Protein AF-I9HCK6-F1 (afdb_monomer)

Structure (mmCIF, N/CA/C/O backbone):
data_AF-I9HCK6-F1
#
_entry.id   AF-I9HCK6-F1
#
loop_
_atom_site.group_PDB
_atom_site.id
_atom_site.type_symbol
_atom_site.label_atom_id
_atom_site.label_alt_id
_atom_site.label_comp_id
_atom_site.label_asym_id
_atom_site.label_entity_id
_atom_site.label_seq_id
_atom_site.pdbx_PDB_ins_code
_atom_site.Cartn_x
_atom_site.Cartn_y
_atom_site.Cartn_z
_atom_site.occupancy
_atom_site.B_iso_or_equiv
_atom_site.auth_seq_id
_atom_site.auth_comp_id
_atom_site.auth_asym_id
_atom_site.auth_atom_id
_atom_site.pdbx_PDB_model_num
ATOM 1 N N . MET A 1 1 ? -20.757 -15.731 -1.073 1.00 43.84 1 MET A N 1
ATOM 2 C CA . MET A 1 1 ? -19.949 -15.395 0.125 1.00 43.84 1 MET A CA 1
ATOM 3 C C . MET A 1 1 ? -20.034 -16.566 1.093 1.00 43.84 1 MET A C 1
ATOM 5 O O . MET A 1 1 ? -21.139 -17.020 1.337 1.00 43.84 1 MET A O 1
ATOM 9 N N . THR A 1 2 ? -18.911 -17.088 1.593 1.00 60.72 2 THR A N 1
ATOM 10 C CA . THR A 1 2 ? -18.834 -18.352 2.364 1.00 60.72 2 THR A CA 1
ATOM 11 C C . THR A 1 2 ? -19.220 -18.236 3.847 1.00 60.72 2 THR A C 1
ATOM 13 O O . THR A 1 2 ? -19.181 -19.232 4.555 1.00 60.72 2 THR A O 1
ATOM 16 N N . GLY A 1 3 ? -19.584 -17.046 4.342 1.00 55.38 3 GLY A N 1
ATOM 17 C CA . GLY A 1 3 ? -20.036 -16.839 5.731 1.00 55.38 3 GLY A CA 1
ATOM 18 C C . GLY A 1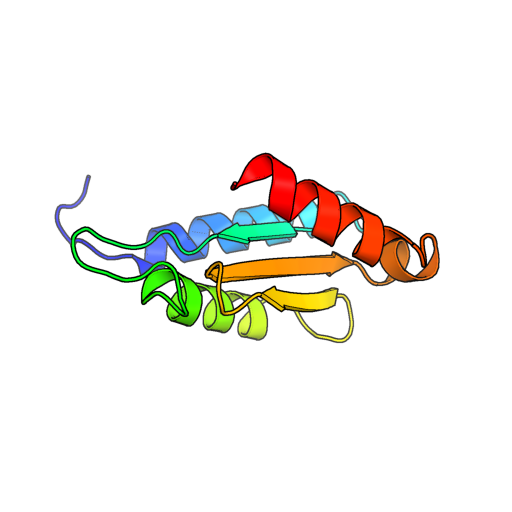 3 ? -18.944 -16.931 6.809 1.00 55.38 3 GLY A C 1
ATOM 19 O O . GLY A 1 3 ? -19.242 -16.745 7.982 1.00 55.38 3 GLY A O 1
ATOM 20 N N . LEU A 1 4 ? -17.685 -17.176 6.431 1.00 60.28 4 LEU A N 1
ATOM 21 C CA . LEU A 1 4 ? -16.585 -17.435 7.370 1.00 60.28 4 LEU A CA 1
ATOM 22 C C . LEU A 1 4 ? -15.904 -16.164 7.920 1.00 60.28 4 LEU A C 1
ATOM 24 O O . LEU A 1 4 ? -15.095 -16.259 8.834 1.00 60.28 4 LEU A O 1
ATOM 28 N N . ASN A 1 5 ? -16.224 -14.972 7.394 1.00 63.44 5 ASN A N 1
ATOM 29 C CA . ASN A 1 5 ? -1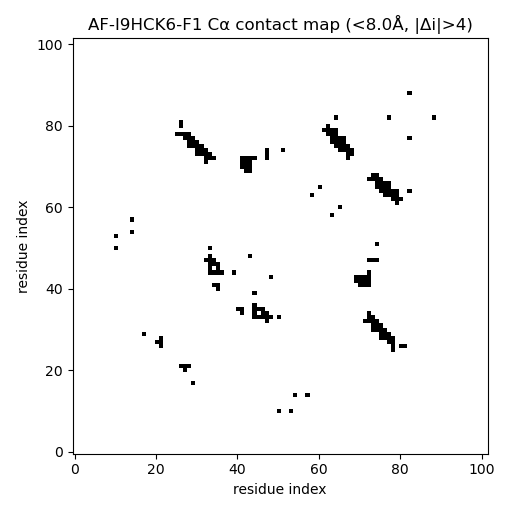5.631 -13.683 7.804 1.00 63.44 5 ASN A CA 1
ATOM 30 C C . ASN A 1 5 ? -14.086 -13.677 7.866 1.00 63.44 5 ASN A C 1
ATOM 32 O O . ASN A 1 5 ? -13.478 -12.933 8.638 1.00 63.44 5 ASN A O 1
ATOM 36 N N . GLU A 1 6 ? -13.426 -14.485 7.035 1.00 73.38 6 GLU A N 1
ATOM 37 C CA . GLU A 1 6 ? -11.969 -14.566 7.019 1.00 73.38 6 GLU A CA 1
ATOM 38 C C . GLU A 1 6 ? -11.379 -13.471 6.132 1.00 73.38 6 GLU A C 1
ATOM 40 O O . GLU A 1 6 ? -11.538 -13.465 4.914 1.00 73.38 6 GLU A O 1
ATOM 45 N N . ALA A 1 7 ? -10.649 -12.538 6.742 1.00 80.94 7 ALA A N 1
ATOM 46 C CA . ALA A 1 7 ? -9.973 -11.473 6.003 1.00 80.94 7 ALA A CA 1
ATOM 47 C C . ALA A 1 7 ? -8.762 -11.981 5.194 1.00 80.94 7 ALA A C 1
ATOM 49 O O . ALA A 1 7 ? -8.375 -11.360 4.207 1.00 80.94 7 ALA A O 1
ATOM 50 N N . ARG A 1 8 ? -8.149 -13.104 5.602 1.00 86.81 8 ARG A N 1
ATOM 51 C CA . ARG A 1 8 ? -6.888 -13.600 5.022 1.00 86.81 8 ARG A CA 1
ATOM 52 C C . ARG A 1 8 ? -6.993 -13.976 3.540 1.00 86.81 8 ARG A C 1
ATOM 54 O O . ARG A 1 8 ? -6.124 -13.526 2.801 1.00 86.81 8 ARG A O 1
ATOM 61 N N . PRO A 1 9 ? -8.012 -14.726 3.071 1.00 90.31 9 PRO A N 1
ATOM 62 C CA . PRO A 1 9 ? -8.148 -15.038 1.650 1.00 90.31 9 PRO A CA 1
ATOM 63 C C . PRO A 1 9 ? -8.200 -13.786 0.773 1.00 90.31 9 PRO A C 1
ATOM 65 O O . PRO A 1 9 ? -7.487 -13.721 -0.219 1.00 90.31 9 PRO A O 1
ATOM 68 N N . VAL A 1 10 ? -8.958 -12.762 1.184 1.00 90.25 10 VAL A N 1
ATOM 69 C CA . VAL A 1 10 ? -9.071 -11.499 0.434 1.00 90.25 10 VAL A CA 1
ATOM 70 C C . VAL A 1 10 ? -7.723 -10.782 0.356 1.00 90.25 10 VAL A C 1
ATOM 72 O O . VAL A 1 10 ? -7.306 -10.371 -0.723 1.00 90.25 10 VAL A O 1
ATOM 75 N N . ILE A 1 11 ? -7.010 -10.673 1.482 1.00 91.94 11 ILE A N 1
ATOM 76 C CA . ILE A 1 11 ? -5.676 -10.056 1.514 1.00 91.94 11 ILE A CA 1
ATOM 77 C C . ILE A 1 11 ? -4.709 -10.834 0.615 1.00 91.94 11 ILE A C 1
ATOM 79 O O . ILE A 1 11 ? -3.979 -10.224 -0.160 1.00 91.94 11 ILE A O 1
ATOM 83 N N . ASN A 1 12 ? -4.731 -12.167 0.680 1.00 93.00 12 ASN A N 1
ATOM 84 C CA . ASN A 1 12 ? -3.867 -13.022 -0.131 1.00 93.00 12 ASN A CA 1
ATOM 85 C C . ASN A 1 12 ? -4.156 -12.878 -1.628 1.00 93.00 12 ASN A C 1
ATOM 87 O O . ASN A 1 12 ? -3.218 -12.858 -2.416 1.00 93.00 12 ASN A O 1
ATOM 91 N N . THR A 1 13 ? -5.423 -12.733 -2.027 1.00 95.12 13 THR A N 1
ATOM 92 C CA . THR A 1 13 ? -5.777 -12.437 -3.420 1.00 95.12 13 THR A CA 1
ATOM 93 C C . THR A 1 13 ? -5.184 -11.101 -3.862 1.00 95.12 13 THR A C 1
ATOM 95 O O . THR A 1 13 ? -4.558 -11.046 -4.916 1.00 95.12 13 THR A O 1
ATOM 98 N N . CYS A 1 14 ? -5.312 -10.040 -3.056 1.00 95.19 14 CYS A N 1
ATOM 99 C CA . CYS A 1 14 ? -4.704 -8.748 -3.384 1.00 95.19 14 CYS A CA 1
ATOM 100 C C . CYS A 1 14 ? -3.178 -8.849 -3.504 1.00 95.19 14 CYS A C 1
ATOM 102 O O . CYS A 1 14 ? -2.610 -8.330 -4.459 1.00 95.19 14 CYS A O 1
ATOM 104 N N . VAL A 1 15 ? -2.519 -9.555 -2.579 1.00 95.31 15 VAL A N 1
ATOM 105 C CA . VAL A 1 15 ? -1.068 -9.790 -2.636 1.00 95.31 15 VAL A CA 1
ATOM 106 C C . VAL A 1 15 ? -0.678 -10.542 -3.910 1.00 95.31 15 VAL A C 1
ATOM 108 O O . VAL A 1 15 ? 0.261 -10.127 -4.581 1.00 95.31 15 VAL A O 1
ATOM 111 N N . ALA A 1 16 ? -1.405 -11.601 -4.274 1.00 96.69 16 ALA A N 1
ATOM 112 C CA . ALA A 1 16 ? -1.125 -12.377 -5.480 1.00 96.69 16 ALA A CA 1
ATOM 113 C C . ALA A 1 16 ? -1.250 -11.519 -6.750 1.00 96.69 16 ALA A C 1
ATOM 115 O O . ALA A 1 16 ? -0.358 -11.547 -7.594 1.00 96.69 16 ALA A O 1
ATOM 116 N N . ILE A 1 17 ? -2.297 -10.691 -6.844 1.00 97.12 17 ILE A N 1
ATOM 117 C CA . ILE A 1 17 ? -2.476 -9.741 -7.954 1.00 97.12 17 ILE A CA 1
ATOM 118 C C . ILE A 1 17 ? -1.313 -8.745 -8.006 1.00 97.12 17 ILE A C 1
ATOM 120 O O . ILE A 1 17 ? -0.760 -8.488 -9.071 1.00 97.12 17 ILE A O 1
ATOM 124 N N . MET A 1 18 ? -0.911 -8.187 -6.862 1.00 96.25 18 MET A N 1
ATOM 125 C CA . MET A 1 18 ? 0.218 -7.254 -6.795 1.00 96.25 18 MET A CA 1
ATOM 126 C C . MET A 1 18 ? 1.529 -7.914 -7.249 1.00 96.25 18 MET A C 1
ATOM 128 O O . MET A 1 18 ? 2.298 -7.302 -7.987 1.00 96.25 18 MET A O 1
ATOM 132 N N . GLN A 1 19 ? 1.773 -9.169 -6.866 1.00 95.19 19 GLN A N 1
ATOM 133 C CA . GLN A 1 19 ? 2.940 -9.931 -7.317 1.00 95.19 19 GLN A CA 1
ATOM 134 C C . GLN A 1 19 ? 2.902 -10.209 -8.824 1.00 95.19 19 GLN A C 1
ATOM 136 O O . GLN A 1 19 ? 3.917 -10.039 -9.496 1.00 95.19 19 GLN A O 1
ATOM 141 N N . GLU A 1 20 ? 1.743 -10.581 -9.369 1.00 97.50 20 GLU A N 1
ATOM 142 C CA . GLU A 1 20 ? 1.564 -10.790 -10.809 1.00 97.50 20 GLU A CA 1
ATOM 143 C C . GLU A 1 20 ? 1.828 -9.499 -11.598 1.00 97.50 20 GLU A C 1
ATOM 145 O O . GLU A 1 20 ? 2.605 -9.497 -12.553 1.00 97.50 20 GLU A O 1
ATOM 150 N N . ILE A 1 21 ? 1.279 -8.370 -11.141 1.00 96.69 21 ILE A N 1
ATOM 151 C CA . ILE A 1 21 ? 1.541 -7.053 -11.735 1.00 96.69 21 ILE A CA 1
ATOM 152 C C . ILE A 1 21 ? 3.028 -6.703 -11.650 1.00 96.69 21 ILE A C 1
ATOM 154 O O . ILE A 1 21 ? 3.588 -6.228 -12.633 1.00 96.69 21 ILE A O 1
ATOM 158 N N . SER A 1 22 ? 3.680 -6.950 -10.511 1.00 93.94 22 SER A N 1
ATOM 159 C CA . SER A 1 22 ? 5.115 -6.689 -10.344 1.00 93.94 22 SER A CA 1
ATOM 160 C C . SER A 1 22 ? 5.980 -7.550 -11.265 1.00 93.94 22 SER A C 1
ATOM 162 O O . SER A 1 22 ? 7.062 -7.118 -11.656 1.00 93.94 22 SER A O 1
ATOM 164 N N . HIS A 1 23 ? 5.528 -8.759 -11.602 1.00 93.12 23 HIS A N 1
ATOM 165 C CA . HIS A 1 23 ? 6.220 -9.634 -12.543 1.00 93.12 23 HIS A CA 1
ATOM 166 C C . HIS A 1 23 ? 6.075 -9.130 -13.984 1.00 93.12 23 HIS A C 1
ATOM 168 O O . HIS A 1 23 ? 7.045 -9.116 -14.737 1.00 93.12 23 HIS A O 1
ATOM 174 N N . ILE A 1 24 ? 4.870 -8.697 -14.366 1.00 96.19 24 ILE A N 1
ATOM 175 C CA . ILE A 1 24 ? 4.580 -8.169 -15.709 1.00 96.19 24 ILE A CA 1
ATOM 176 C C . ILE A 1 24 ? 5.232 -6.794 -15.911 1.00 96.19 24 ILE A C 1
ATOM 178 O O . ILE A 1 24 ? 5.727 -6.486 -16.994 1.00 96.19 24 ILE A O 1
ATOM 182 N N . ASN A 1 25 ? 5.235 -5.962 -14.871 1.00 93.94 25 AS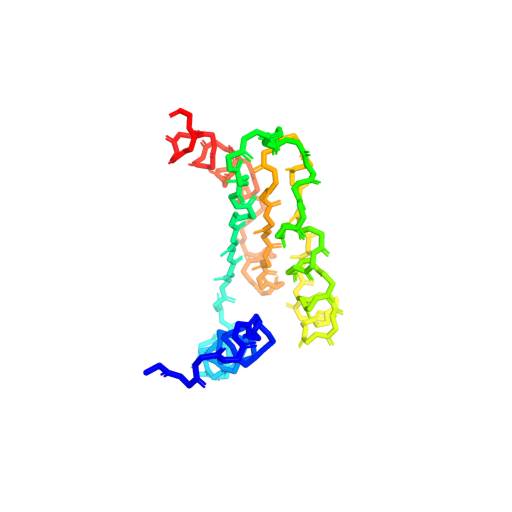N A N 1
ATOM 183 C CA . ASN A 1 25 ? 5.789 -4.620 -14.882 1.00 93.94 25 ASN A CA 1
ATOM 184 C C . ASN A 1 25 ? 6.753 -4.424 -13.698 1.00 93.94 25 ASN A C 1
ATOM 186 O O . ASN A 1 25 ? 6.317 -4.037 -12.610 1.00 93.94 25 ASN A O 1
ATOM 190 N N . PRO A 1 26 ? 8.072 -4.582 -13.920 1.00 88.44 26 PRO A N 1
ATOM 191 C CA . PRO A 1 26 ? 9.090 -4.372 -12.890 1.00 88.44 26 PRO A CA 1
ATOM 192 C C . PRO A 1 26 ? 9.170 -2.938 -12.348 1.00 88.44 26 PRO A C 1
ATOM 194 O O . PRO A 1 26 ? 9.894 -2.695 -11.395 1.00 88.44 26 PRO A O 1
ATOM 197 N N . ARG A 1 27 ? 8.447 -1.979 -12.942 1.00 90.62 27 ARG A N 1
ATOM 198 C CA . ARG A 1 27 ? 8.363 -0.580 -12.492 1.00 90.62 27 ARG A CA 1
ATOM 199 C C . ARG A 1 27 ? 7.126 -0.316 -11.623 1.00 90.62 27 ARG A C 1
ATOM 201 O O . ARG A 1 27 ? 6.889 0.814 -11.205 1.00 90.62 27 ARG A O 1
ATOM 208 N N . ALA A 1 28 ? 6.293 -1.329 -11.379 1.00 92.75 28 ALA A N 1
ATOM 209 C CA . ALA A 1 28 ? 5.063 -1.166 -10.618 1.00 92.75 28 ALA A CA 1
ATOM 210 C C . ALA A 1 28 ? 5.349 -0.816 -9.151 1.00 92.75 28 ALA A C 1
ATOM 212 O O . ALA A 1 28 ? 6.183 -1.431 -8.496 1.00 92.75 28 ALA A O 1
ATOM 213 N N . SER A 1 29 ? 4.610 0.162 -8.637 1.00 91.94 29 SER A N 1
ATOM 214 C CA . SER A 1 29 ? 4.580 0.538 -7.224 1.00 91.94 29 SER A CA 1
ATOM 215 C C . SER A 1 29 ? 3.151 0.398 -6.708 1.00 91.94 29 SER A C 1
ATOM 217 O O . SER A 1 29 ? 2.195 0.461 -7.483 1.00 91.94 29 SER A O 1
ATOM 219 N N . PHE A 1 30 ? 2.990 0.206 -5.404 1.00 93.31 30 PHE A N 1
ATOM 220 C CA . PHE A 1 30 ? 1.704 -0.110 -4.794 1.00 93.31 30 PHE A CA 1
ATOM 221 C C . PHE A 1 30 ? 1.456 0.719 -3.541 1.00 93.31 30 PHE A C 1
ATOM 223 O O . PHE A 1 30 ? 2.372 1.259 -2.928 1.00 93.31 30 PHE A O 1
ATOM 230 N N . GLY A 1 31 ? 0.198 0.786 -3.121 1.00 91.00 31 GLY A N 1
ATOM 231 C CA . GLY A 1 31 ? -0.175 1.466 -1.894 1.00 91.00 31 GLY A CA 1
ATOM 232 C C . GLY A 1 31 ? -1.536 1.030 -1.390 1.00 91.00 31 GLY A C 1
ATOM 233 O O . GLY A 1 31 ? -2.356 0.510 -2.146 1.00 91.00 31 GLY A O 1
ATOM 234 N N . PHE A 1 32 ? -1.774 1.237 -0.100 1.00 91.06 32 PHE A N 1
ATOM 235 C CA . PHE A 1 32 ? -3.078 1.001 0.503 1.00 91.06 32 PHE A CA 1
ATOM 236 C C . PHE A 1 32 ? -3.343 1.959 1.665 1.00 91.06 32 PHE A C 1
ATOM 238 O O . PHE A 1 32 ? -2.424 2.515 2.270 1.00 91.06 32 PHE A O 1
ATOM 245 N N . ILE A 1 33 ? -4.622 2.071 2.027 1.00 90.06 33 ILE A N 1
ATOM 246 C CA . ILE A 1 33 ? -5.068 2.678 3.280 1.00 90.06 33 ILE A CA 1
ATOM 247 C C . ILE A 1 33 ? -5.813 1.637 4.096 1.00 90.06 33 ILE A C 1
ATOM 249 O O . ILE A 1 33 ? -6.767 1.007 3.637 1.00 90.06 33 ILE A O 1
ATOM 253 N N . GLY A 1 34 ? -5.378 1.451 5.337 1.00 90.88 34 GLY A N 1
ATOM 254 C CA . GLY A 1 34 ? -6.148 0.713 6.319 1.00 90.88 34 GLY A CA 1
ATOM 255 C C . GLY A 1 34 ? -7.263 1.600 6.842 1.00 90.88 34 GLY A C 1
ATOM 256 O O . GLY A 1 34 ? -7.082 2.245 7.867 1.00 90.88 34 GLY A O 1
ATOM 257 N N . ALA A 1 35 ? -8.399 1.640 6.149 1.00 89.81 35 ALA A N 1
ATOM 258 C CA . ALA A 1 35 ? -9.553 2.416 6.597 1.00 89.81 35 ALA A CA 1
ATOM 259 C C . ALA A 1 35 ? -10.004 1.980 8.001 1.00 89.81 35 ALA A C 1
ATOM 261 O O . ALA A 1 35 ? -10.014 0.781 8.313 1.00 89.81 35 ALA A O 1
ATOM 262 N N . ASN A 1 36 ? -10.372 2.954 8.829 1.00 91.88 36 ASN A N 1
ATOM 263 C CA . ASN A 1 36 ? -10.882 2.726 10.171 1.00 91.88 36 ASN A CA 1
ATOM 264 C C . ASN A 1 36 ? -12.270 2.077 10.123 1.00 91.88 36 ASN A C 1
ATOM 266 O O . ASN A 1 36 ? -13.062 2.291 9.203 1.00 91.88 36 ASN A O 1
ATOM 270 N N . MET A 1 37 ? -12.556 1.237 11.113 1.00 89.94 37 MET A N 1
ATOM 271 C CA . MET A 1 37 ? -13.921 0.781 11.365 1.00 89.94 37 MET A CA 1
ATOM 272 C C . MET A 1 37 ? -14.750 1.888 12.027 1.00 89.94 37 MET A C 1
ATOM 274 O O . MET A 1 37 ? -14.216 2.900 12.485 1.00 89.94 37 MET A O 1
ATOM 278 N N . GLN A 1 38 ? -16.064 1.670 12.111 1.00 90.38 38 GLN A N 1
ATOM 279 C CA . GLN A 1 38 ? -16.919 2.482 12.970 1.00 90.38 38 GLN A CA 1
ATOM 280 C C . GLN A 1 38 ? -16.342 2.480 14.396 1.00 90.38 38 GLN A C 1
ATOM 282 O O . GLN A 1 38 ? -15.922 1.432 14.892 1.00 90.38 38 GLN A O 1
ATOM 287 N N . ASP A 1 39 ? -16.257 3.665 14.998 1.00 93.12 39 ASP A N 1
ATOM 288 C CA . ASP A 1 39 ? -15.687 3.907 16.332 1.00 93.12 39 ASP A CA 1
ATOM 289 C C . ASP A 1 39 ? -14.177 3.612 16.477 1.00 93.12 39 ASP A C 1
ATOM 291 O O . ASP A 1 39 ? -13.657 3.466 17.584 1.00 93.12 39 ASP A O 1
ATOM 295 N N . GLU A 1 40 ? -13.434 3.550 15.368 1.00 93.19 40 GLU A N 1
ATOM 296 C CA . GLU A 1 40 ? -11.971 3.477 15.358 1.00 93.19 40 GLU A CA 1
ATOM 297 C C . GLU A 1 40 ? -11.367 4.791 14.833 1.00 93.19 40 GLU A C 1
ATOM 299 O O . GLU A 1 40 ? -11.875 5.384 13.882 1.00 93.19 40 GLU A O 1
ATOM 304 N N . SER A 1 41 ? -10.265 5.243 15.438 1.00 92.50 41 SER A N 1
ATOM 305 C CA . SER A 1 41 ? -9.483 6.378 14.924 1.00 92.50 41 SER A CA 1
ATOM 306 C C . SER A 1 41 ? -8.809 6.023 13.595 1.00 92.50 41 SER A C 1
ATOM 308 O O . SER A 1 41 ? -8.410 4.884 13.373 1.00 92.50 41 SER A O 1
ATOM 310 N N . ASP A 1 42 ? -8.618 7.015 12.731 1.00 87.94 42 ASP A N 1
ATOM 311 C CA . ASP A 1 42 ? -7.798 6.936 11.517 1.00 87.94 42 ASP A CA 1
ATOM 312 C C . ASP A 1 42 ? -6.298 6.694 11.790 1.00 87.94 42 ASP A C 1
ATOM 314 O O . ASP A 1 42 ? -5.553 6.301 10.887 1.00 87.94 42 ASP A O 1
ATOM 318 N N . VAL A 1 43 ? -5.848 6.846 13.039 1.00 92.19 43 VAL A N 1
ATOM 319 C CA . VAL A 1 43 ? -4.466 6.608 13.461 1.00 92.19 43 VAL A CA 1
ATOM 320 C C . VAL A 1 43 ? -4.226 5.124 13.742 1.00 92.19 43 VAL A C 1
ATOM 322 O O . VAL A 1 43 ? -4.786 4.545 14.670 1.00 92.19 43 VAL A O 1
ATOM 325 N N . SER A 1 44 ? -3.291 4.519 13.005 1.00 92.56 44 SER A N 1
ATOM 326 C CA . SER A 1 44 ? -2.814 3.145 13.226 1.00 92.56 44 SER A CA 1
ATOM 327 C C . SER A 1 44 ? -3.934 2.096 13.332 1.00 92.56 44 SER A C 1
ATOM 329 O O . SER A 1 44 ? -3.972 1.297 14.275 1.00 92.56 44 SER A O 1
ATOM 331 N N . THR A 1 45 ? -4.855 2.071 12.369 1.00 95.06 45 THR A N 1
ATOM 332 C CA . THR A 1 45 ? -6.035 1.188 12.395 1.00 95.06 45 THR A CA 1
ATOM 333 C C . THR A 1 45 ? -5.673 -0.298 12.430 1.00 95.06 45 THR A C 1
ATOM 335 O O . THR A 1 45 ? -4.591 -0.731 12.018 1.00 95.06 45 THR A O 1
ATOM 338 N N . LYS A 1 46 ? -6.615 -1.138 12.872 1.00 94.44 46 LYS A N 1
ATOM 339 C CA . LYS A 1 46 ? -6.500 -2.605 12.850 1.00 94.44 46 LYS A CA 1
ATOM 340 C C . LYS A 1 46 ? -6.147 -3.117 11.454 1.00 94.44 46 LYS A C 1
ATOM 342 O O . LYS A 1 46 ? -5.239 -3.938 11.328 1.00 94.44 46 LYS A O 1
ATOM 347 N N . ARG A 1 47 ? -6.826 -2.617 10.414 1.00 93.62 47 ARG A N 1
ATOM 348 C CA . ARG A 1 47 ? -6.567 -3.002 9.017 1.00 93.62 47 ARG A CA 1
ATOM 349 C C . ARG A 1 47 ? -5.158 -2.619 8.587 1.00 93.62 47 ARG A C 1
ATOM 351 O O . ARG A 1 47 ? -4.445 -3.473 8.071 1.00 93.62 47 ARG A O 1
ATOM 358 N N . PHE A 1 48 ? -4.722 -1.395 8.883 1.00 94.88 48 PHE A N 1
ATOM 359 C CA . PHE A 1 48 ? -3.374 -0.940 8.549 1.00 94.88 48 PHE A CA 1
ATOM 360 C C . PHE A 1 48 ? -2.296 -1.819 9.177 1.00 94.88 48 PHE A C 1
ATOM 362 O O . PHE A 1 48 ? -1.394 -2.280 8.479 1.00 94.88 48 PHE A O 1
ATOM 369 N N . ARG A 1 49 ? -2.421 -2.132 10.472 1.00 94.94 49 ARG A N 1
ATOM 370 C CA . ARG A 1 49 ? -1.449 -2.986 11.172 1.00 94.94 49 ARG A CA 1
ATOM 371 C C . ARG A 1 49 ? -1.370 -4.390 10.576 1.00 94.94 49 ARG A C 1
ATOM 373 O O . ARG A 1 49 ? -0.275 -4.940 10.466 1.00 94.94 49 ARG A O 1
ATOM 380 N N . VAL A 1 50 ? -2.511 -4.965 10.191 1.00 94.75 50 VAL A N 1
ATOM 381 C CA . VAL A 1 50 ? -2.557 -6.284 9.549 1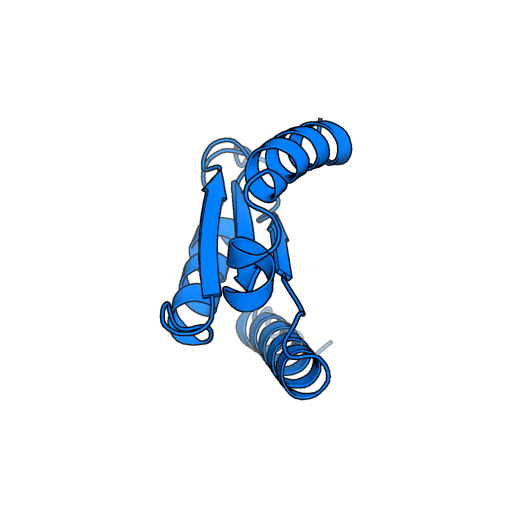.00 94.75 50 VAL A CA 1
ATOM 382 C C . VAL A 1 50 ? -1.927 -6.211 8.161 1.00 94.75 50 VAL A C 1
ATOM 384 O O . VAL A 1 50 ? -0.950 -6.909 7.914 1.00 94.75 50 VAL A O 1
ATOM 387 N N . TYR A 1 51 ? -2.420 -5.344 7.277 1.00 94.75 51 TYR A N 1
ATOM 388 C CA . TYR A 1 51 ? -1.964 -5.268 5.885 1.00 94.75 51 TYR A CA 1
ATOM 389 C C . TYR A 1 51 ? -0.477 -4.921 5.782 1.00 94.75 51 TYR A C 1
ATOM 391 O O . TYR A 1 51 ? 0.235 -5.556 5.011 1.00 94.75 51 TYR A O 1
ATOM 399 N N . ARG A 1 52 ? 0.027 -4.016 6.635 1.00 94.12 52 ARG A N 1
ATOM 400 C CA . ARG A 1 52 ? 1.461 -3.690 6.735 1.00 94.12 52 ARG A CA 1
ATOM 401 C C .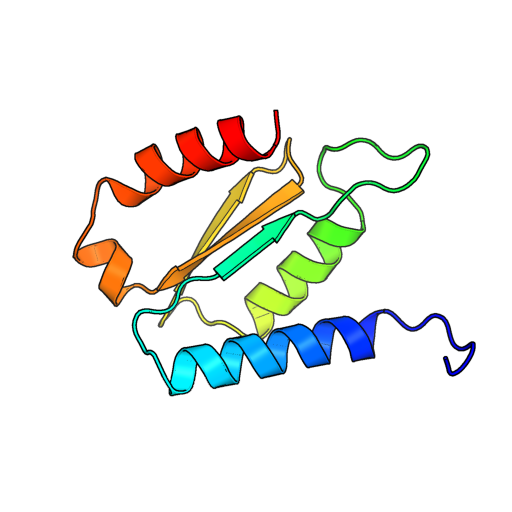 ARG A 1 52 ? 2.312 -4.934 6.960 1.00 94.12 52 ARG A C 1
ATOM 403 O O . ARG A 1 52 ? 3.374 -5.069 6.364 1.00 94.12 52 ARG A O 1
ATOM 410 N N . ARG A 1 53 ? 1.853 -5.844 7.824 1.00 94.31 53 ARG A N 1
ATOM 411 C CA . ARG A 1 53 ? 2.584 -7.077 8.122 1.00 94.31 53 ARG A CA 1
ATOM 412 C C . ARG A 1 53 ? 2.577 -8.041 6.941 1.00 94.31 53 ARG A C 1
ATOM 414 O O . ARG A 1 53 ? 3.597 -8.665 6.699 1.00 94.31 53 ARG A O 1
ATOM 421 N N . PHE A 1 54 ? 1.471 -8.132 6.203 1.00 94.38 54 PHE A N 1
ATOM 422 C CA . PHE A 1 54 ? 1.431 -8.901 4.957 1.00 94.38 54 PHE A CA 1
ATOM 423 C C . PHE A 1 54 ? 2.402 -8.313 3.929 1.00 94.38 54 PHE A C 1
ATOM 425 O O . PHE A 1 54 ? 3.243 -9.041 3.417 1.00 94.38 54 PHE A O 1
ATOM 432 N N . MET A 1 55 ? 2.364 -7.000 3.690 1.00 94.88 55 MET A N 1
ATOM 433 C CA . MET A 1 55 ? 3.260 -6.374 2.714 1.00 94.88 55 MET A CA 1
ATOM 434 C C . MET A 1 55 ? 4.740 -6.590 3.046 1.00 94.88 55 MET A C 1
ATOM 436 O O . MET A 1 55 ? 5.495 -6.968 2.162 1.00 94.88 55 MET A O 1
ATOM 440 N N . ALA A 1 56 ? 5.136 -6.454 4.314 1.00 92.69 56 ALA A N 1
ATOM 441 C CA . ALA A 1 56 ? 6.516 -6.701 4.744 1.00 92.69 56 ALA A CA 1
ATOM 442 C C . ALA A 1 56 ? 6.964 -8.174 4.626 1.00 92.69 56 ALA A C 1
ATOM 444 O O . ALA A 1 56 ? 8.157 -8.451 4.623 1.00 92.69 56 ALA A O 1
ATOM 445 N N . ILE A 1 57 ? 6.027 -9.129 4.573 1.00 93.62 57 ILE A N 1
ATOM 446 C CA . ILE A 1 57 ? 6.341 -10.553 4.372 1.00 93.62 57 ILE A CA 1
ATOM 447 C C . ILE A 1 57 ? 6.533 -10.862 2.883 1.00 93.62 57 ILE A C 1
ATOM 449 O O . ILE A 1 57 ? 7.414 -11.640 2.532 1.00 93.62 57 ILE A O 1
ATOM 453 N N . TYR A 1 58 ? 5.686 -10.298 2.019 1.00 93.44 58 TYR A N 1
ATOM 454 C CA . TYR A 1 58 ? 5.618 -10.680 0.604 1.00 93.44 58 TYR A CA 1
ATOM 455 C C . TYR A 1 58 ? 6.449 -9.803 -0.335 1.00 93.44 58 TYR A C 1
ATOM 457 O O . TYR A 1 58 ? 6.768 -10.248 -1.436 1.00 93.44 58 TYR A O 1
ATOM 465 N N . PHE A 1 59 ? 6.791 -8.585 0.081 1.00 93.44 59 PHE A N 1
ATOM 466 C CA . PHE A 1 59 ? 7.590 -7.641 -0.695 1.00 93.44 59 PHE A CA 1
ATOM 467 C C . PHE A 1 59 ? 8.854 -7.325 0.098 1.00 93.44 59 PHE A C 1
ATOM 469 O O . PHE A 1 59 ? 8.770 -6.857 1.231 1.00 93.44 59 PHE A O 1
ATOM 476 N N . THR A 1 60 ? 10.011 -7.662 -0.470 1.00 89.38 60 THR A N 1
ATOM 477 C CA . THR A 1 60 ? 11.305 -7.534 0.203 1.00 89.38 60 THR A CA 1
ATOM 478 C C . THR A 1 60 ? 11.905 -6.151 -0.000 1.00 89.38 60 THR A C 1
ATOM 480 O O . THR A 1 60 ? 11.739 -5.527 -1.054 1.00 89.38 60 THR A O 1
ATOM 483 N N . GLU A 1 61 ? 12.705 -5.730 0.980 1.00 86.25 61 GLU A N 1
ATOM 484 C CA . GLU A 1 61 ? 13.460 -4.478 0.911 1.00 86.25 61 GLU A CA 1
ATOM 485 C C . GLU A 1 61 ? 14.504 -4.482 -0.217 1.00 86.25 61 GLU A C 1
ATOM 487 O O . GLU A 1 61 ? 14.987 -3.427 -0.598 1.00 86.25 61 GLU A O 1
ATOM 492 N N . ASP A 1 62 ? 14.839 -5.627 -0.819 1.00 87.00 62 ASP A N 1
ATOM 493 C CA . ASP A 1 62 ? 15.750 -5.680 -1.972 1.00 87.00 62 ASP A CA 1
ATOM 494 C C . ASP A 1 62 ? 15.134 -5.077 -3.241 1.00 87.00 62 ASP A C 1
ATOM 496 O O . ASP A 1 62 ? 15.850 -4.544 -4.086 1.00 87.00 62 ASP A O 1
ATOM 500 N N . SER A 1 63 ? 13.808 -5.161 -3.386 1.00 88.38 63 SER A N 1
ATOM 501 C CA . SER A 1 63 ? 13.085 -4.709 -4.586 1.00 88.38 63 SER A CA 1
ATOM 502 C C . SER A 1 63 ? 12.214 -3.479 -4.332 1.00 88.38 63 SER A C 1
ATOM 504 O O . SER A 1 63 ? 11.988 -2.687 -5.249 1.00 88.38 63 SER A O 1
ATOM 506 N N . PHE A 1 64 ? 11.755 -3.286 -3.094 1.00 93.50 64 PHE A N 1
ATOM 507 C CA . PHE A 1 64 ? 10.825 -2.221 -2.734 1.00 93.50 64 PHE A CA 1
ATOM 508 C C . PHE A 1 64 ? 11.334 -1.383 -1.565 1.00 93.50 64 PHE A C 1
ATOM 510 O O . PHE A 1 64 ? 11.946 -1.887 -0.631 1.00 93.50 64 PHE A O 1
ATOM 517 N N . GLU A 1 65 ? 11.035 -0.091 -1.610 1.00 91.81 65 GLU A N 1
ATOM 518 C CA . GLU A 1 65 ? 11.119 0.809 -0.466 1.00 91.81 65 GLU A CA 1
ATOM 519 C C . GLU A 1 65 ? 9.737 0.944 0.179 1.00 91.81 65 GLU A C 1
ATOM 521 O O . GLU A 1 65 ? 8.719 1.109 -0.503 1.00 91.81 65 GLU A O 1
ATOM 526 N N . HIS A 1 66 ? 9.699 0.861 1.507 1.00 92.38 66 HIS A N 1
ATOM 527 C CA . HIS A 1 66 ? 8.463 0.771 2.278 1.00 92.38 66 HIS A CA 1
ATOM 528 C C . HIS A 1 66 ? 8.227 2.060 3.075 1.00 92.38 66 HIS A C 1
ATOM 530 O O . HIS A 1 66 ? 8.896 2.312 4.078 1.00 92.38 66 HIS A O 1
ATOM 536 N N . PHE A 1 67 ? 7.216 2.843 2.698 1.00 88.88 67 PHE A N 1
ATOM 537 C CA . PHE A 1 67 ? 6.847 4.087 3.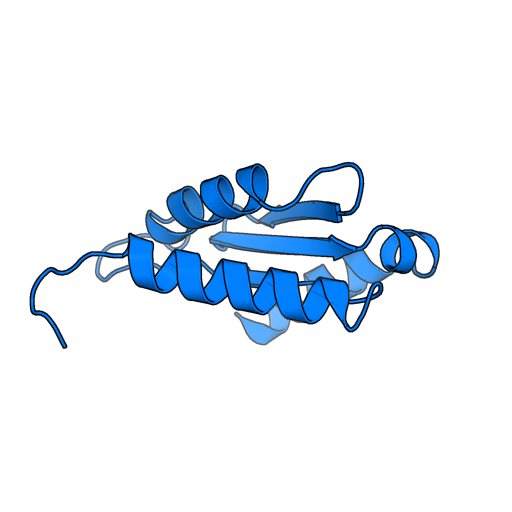386 1.00 88.88 67 PHE A CA 1
ATOM 538 C C . PHE A 1 67 ? 5.484 3.961 4.058 1.00 88.88 67 PHE A C 1
ATOM 540 O O . PHE A 1 67 ? 4.591 3.269 3.572 1.00 88.88 67 PHE A O 1
ATOM 547 N N . PHE A 1 68 ? 5.295 4.623 5.199 1.00 87.44 68 PHE A N 1
ATOM 548 C CA . PHE A 1 68 ? 4.020 4.583 5.909 1.00 87.44 68 PHE A CA 1
ATOM 549 C C . PHE A 1 68 ? 3.740 5.859 6.696 1.00 87.44 68 PHE A C 1
ATOM 551 O O . PHE A 1 68 ? 4.625 6.414 7.343 1.00 87.44 68 PHE A O 1
ATOM 558 N N . HIS A 1 69 ? 2.471 6.273 6.708 1.00 87.12 69 HIS A N 1
ATOM 559 C CA . HIS A 1 69 ? 1.998 7.428 7.463 1.00 87.12 69 HIS A CA 1
ATOM 560 C C . HIS A 1 69 ? 1.022 6.973 8.552 1.00 87.12 69 HIS A C 1
ATOM 562 O O . HIS A 1 69 ? -0.172 6.786 8.320 1.00 87.12 69 HIS A O 1
ATOM 568 N N . ILE A 1 70 ? 1.527 6.802 9.777 1.00 87.69 70 ILE A N 1
ATOM 569 C CA . ILE A 1 70 ? 0.767 6.201 10.891 1.00 87.69 70 ILE A CA 1
ATOM 570 C C . ILE A 1 70 ? -0.519 6.977 11.198 1.00 87.69 70 ILE A C 1
ATOM 572 O O . ILE A 1 70 ? -1.549 6.363 11.470 1.00 87.69 70 ILE A O 1
ATOM 576 N N . LYS A 1 71 ? -0.483 8.314 11.120 1.00 86.88 71 LYS A N 1
ATOM 577 C CA . LYS A 1 71 ? -1.646 9.164 11.425 1.00 86.88 71 LYS A CA 1
ATOM 578 C C . LYS A 1 71 ? -2.811 8.980 10.452 1.00 86.88 71 LYS A C 1
ATOM 580 O O . LYS A 1 71 ? -3.935 9.276 10.811 1.00 86.88 71 LYS A O 1
ATOM 585 N N . LYS A 1 72 ? -2.529 8.503 9.240 1.00 85.69 72 LYS A N 1
ATOM 586 C CA . LYS A 1 72 ? -3.500 8.305 8.158 1.00 85.69 72 LYS A CA 1
ATOM 587 C C . LYS A 1 72 ? -3.677 6.833 7.810 1.00 85.69 72 LYS A C 1
ATOM 589 O O . LYS A 1 72 ? -4.406 6.504 6.882 1.00 85.69 72 LYS A O 1
ATOM 594 N N . SER A 1 73 ? -2.996 5.940 8.533 1.00 91.81 73 SER A N 1
ATOM 595 C CA . SER A 1 73 ? -3.050 4.499 8.295 1.00 91.81 73 SER A CA 1
ATOM 596 C C . SER A 1 73 ? -2.759 4.115 6.836 1.00 91.81 73 SER A C 1
ATOM 598 O O . SER A 1 73 ? -3.339 3.160 6.316 1.00 91.81 73 SER A O 1
ATOM 600 N N . SER A 1 74 ? -1.858 4.851 6.177 1.00 90.12 74 SER A N 1
ATOM 601 C CA . SER A 1 74 ? -1.475 4.629 4.781 1.00 90.12 74 SER A CA 1
ATOM 602 C C . SER A 1 74 ? -0.100 3.977 4.661 1.00 90.12 74 SER A C 1
ATOM 604 O O . SER A 1 74 ? 0.774 4.140 5.520 1.00 90.12 74 SER A O 1
ATOM 606 N N . TYR A 1 75 ? 0.073 3.212 3.589 1.00 91.62 75 TYR A N 1
ATOM 607 C CA . TYR A 1 75 ? 1.278 2.452 3.299 1.00 91.62 75 TYR A CA 1
ATOM 608 C C . TYR A 1 75 ? 1.587 2.492 1.806 1.00 91.62 75 TYR A C 1
ATOM 610 O O . TYR A 1 75 ? 0.680 2.366 0.984 1.00 91.62 75 TYR A O 1
ATOM 618 N N . LEU A 1 76 ? 2.866 2.613 1.478 1.00 90.88 76 LEU A N 1
ATOM 619 C CA . LEU A 1 76 ? 3.399 2.698 0.129 1.00 90.88 76 LEU A CA 1
ATOM 620 C C . LEU A 1 76 ? 4.548 1.706 -0.050 1.00 90.88 76 LEU A C 1
ATOM 622 O O . LEU A 1 76 ? 5.419 1.584 0.808 1.00 90.88 76 LEU A O 1
ATOM 626 N N . LEU A 1 77 ? 4.528 1.024 -1.189 1.00 92.50 77 LEU A N 1
ATOM 627 C CA . LEU A 1 77 ? 5.566 0.144 -1.708 1.00 92.50 77 LEU A CA 1
ATOM 628 C C . LEU A 1 77 ? 6.064 0.751 -3.009 1.00 92.50 77 LEU A C 1
ATOM 630 O O . LEU A 1 77 ? 5.391 0.646 -4.034 1.00 92.50 77 LEU A O 1
ATOM 634 N N . ILE A 1 78 ? 7.221 1.395 -2.974 1.00 90.75 78 ILE A N 1
ATOM 635 C CA . ILE A 1 78 ? 7.798 2.017 -4.164 1.00 90.75 78 ILE A CA 1
ATOM 636 C C . ILE A 1 78 ? 8.862 1.087 -4.723 1.00 90.75 78 ILE A C 1
ATOM 638 O O . ILE A 1 78 ? 9.779 0.701 -4.003 1.00 90.75 78 ILE A O 1
ATOM 642 N N . CYS A 1 79 ? 8.749 0.713 -5.996 1.00 91.88 79 CYS A N 1
ATOM 643 C CA . CYS A 1 79 ? 9.797 -0.071 -6.638 1.00 91.88 79 CYS A CA 1
ATOM 644 C C . CYS A 1 79 ? 11.103 0.730 -6.664 1.00 91.88 79 CYS A C 1
ATOM 646 O O . CYS A 1 79 ? 11.129 1.889 -7.090 1.00 91.88 79 CYS A O 1
ATOM 648 N N . LYS A 1 80 ? 12.203 0.101 -6.247 1.00 90.00 80 LYS A N 1
ATOM 649 C CA . LYS A 1 80 ? 13.519 0.743 -6.161 1.00 90.00 80 LYS A CA 1
ATOM 650 C C . LYS A 1 80 ? 14.008 1.305 -7.487 1.00 90.00 80 LYS A C 1
ATOM 652 O O . LYS A 1 80 ? 14.606 2.378 -7.501 1.00 90.00 80 LYS A O 1
ATOM 657 N N . THR A 1 81 ? 13.719 0.629 -8.600 1.00 87.56 81 THR A N 1
ATOM 658 C CA . THR A 1 81 ? 14.107 1.131 -9.925 1.00 87.56 81 THR A CA 1
ATOM 659 C C . THR A 1 81 ? 13.420 2.455 -10.248 1.00 87.56 81 THR A C 1
ATOM 661 O O . THR A 1 81 ? 14.044 3.329 -10.838 1.00 87.56 81 THR A O 1
ATOM 664 N N . GLU A 1 82 ? 12.166 2.640 -9.825 1.00 84.31 82 GLU A N 1
ATOM 665 C CA . GLU A 1 82 ? 11.462 3.915 -9.995 1.00 84.31 82 GLU A CA 1
ATOM 666 C C . GLU A 1 82 ? 11.936 4.964 -9.006 1.00 84.31 82 GLU A C 1
ATOM 668 O O . GLU A 1 82 ? 12.125 6.119 -9.380 1.00 84.31 82 GLU A O 1
ATOM 673 N N . PHE A 1 83 ? 12.178 4.556 -7.762 1.00 80.88 83 PHE A N 1
ATOM 674 C CA . PHE A 1 83 ? 12.641 5.459 -6.721 1.00 80.88 83 PHE A CA 1
ATOM 675 C C . PHE A 1 83 ? 13.991 6.103 -7.070 1.00 80.88 83 PHE A C 1
ATOM 677 O O . PHE A 1 83 ? 14.168 7.305 -6.900 1.00 80.88 83 PHE A O 1
ATOM 684 N N . MET A 1 84 ? 14.923 5.330 -7.635 1.00 81.19 84 MET A N 1
ATOM 685 C CA . MET A 1 84 ? 16.222 5.848 -8.078 1.00 81.19 84 MET A CA 1
ATOM 686 C C . MET A 1 84 ? 16.119 6.823 -9.257 1.00 81.19 84 MET A C 1
ATOM 688 O O . MET A 1 84 ? 16.950 7.720 -9.378 1.00 81.19 84 MET A O 1
ATOM 692 N N . ASN A 1 85 ? 15.119 6.654 -10.124 1.00 80.12 85 ASN A N 1
ATOM 693 C CA . ASN A 1 85 ? 14.929 7.497 -11.305 1.00 80.12 85 ASN A CA 1
ATOM 694 C C . ASN A 1 85 ? 14.156 8.790 -11.000 1.00 80.12 85 ASN A C 1
ATOM 696 O O . ASN A 1 85 ? 14.199 9.727 -11.796 1.00 80.12 85 ASN A O 1
ATOM 700 N N . HIS A 1 86 ? 13.466 8.851 -9.858 1.00 73.25 86 HIS A N 1
ATOM 701 C CA . HIS A 1 86 ? 12.632 9.978 -9.453 1.00 73.25 86 HIS A CA 1
ATOM 702 C C . HIS A 1 86 ? 12.813 10.265 -7.954 1.00 73.25 86 HIS A C 1
ATOM 704 O O . HIS A 1 86 ? 12.009 9.842 -7.126 1.00 73.25 86 HIS A O 1
ATOM 710 N N . SER A 1 87 ? 13.858 11.022 -7.601 1.00 68.25 87 SER A N 1
ATOM 711 C CA . SER A 1 87 ? 14.147 11.421 -6.210 1.00 68.25 87 SER A CA 1
ATOM 712 C C . SER A 1 87 ? 13.006 12.199 -5.548 1.00 68.25 87 SER A C 1
ATOM 714 O O . SER A 1 87 ? 12.818 12.118 -4.335 1.00 68.25 87 SER A O 1
ATOM 716 N N . ASP A 1 88 ? 12.217 12.908 -6.354 1.00 75.88 88 ASP A N 1
ATOM 717 C CA . ASP A 1 88 ? 11.167 13.825 -5.897 1.00 75.88 88 ASP A CA 1
ATOM 718 C C . ASP A 1 88 ? 9.810 13.109 -5.746 1.00 75.88 88 ASP A C 1
ATOM 720 O O . ASP A 1 88 ? 8.810 13.691 -5.323 1.00 75.88 88 ASP A O 1
ATOM 724 N N . LEU A 1 89 ? 9.771 11.806 -6.054 1.00 71.56 89 LEU A N 1
ATOM 725 C CA . LEU A 1 89 ? 8.558 10.994 -6.034 1.00 71.56 89 LEU A CA 1
ATOM 726 C C . LEU A 1 89 ? 7.914 10.964 -4.643 1.00 71.56 89 LEU A C 1
ATOM 728 O O . LEU A 1 89 ? 6.695 10.911 -4.534 1.00 71.56 89 LEU A O 1
ATOM 732 N N . LEU A 1 90 ? 8.709 11.007 -3.570 1.00 67.50 90 LEU A N 1
ATOM 733 C CA . LEU A 1 90 ? 8.176 10.985 -2.206 1.00 67.50 90 LEU A CA 1
ATOM 734 C C . LEU A 1 90 ? 7.477 12.281 -1.818 1.00 67.50 90 LEU A C 1
ATOM 736 O O . LEU A 1 90 ? 6.429 12.213 -1.182 1.00 67.50 90 LEU A O 1
ATOM 740 N N . SER A 1 91 ? 8.028 13.436 -2.197 1.00 69.62 91 SER A N 1
ATOM 741 C CA . SER A 1 91 ? 7.368 14.725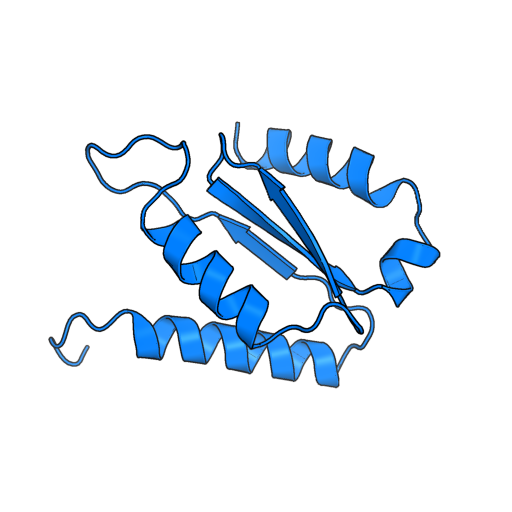 -1.971 1.00 69.62 91 SER A CA 1
ATOM 742 C C . SER A 1 91 ? 6.048 14.791 -2.734 1.00 69.62 91 SER A C 1
ATOM 744 O O . SER A 1 91 ? 5.017 15.098 -2.138 1.00 69.62 91 SER A O 1
ATOM 746 N N . ASP A 1 92 ? 6.055 14.376 -4.002 1.00 69.00 92 ASP A N 1
ATOM 747 C CA . ASP A 1 92 ? 4.859 14.350 -4.847 1.00 69.00 92 ASP A CA 1
ATOM 748 C C . ASP A 1 92 ? 3.799 13.371 -4.329 1.00 69.00 92 ASP A C 1
ATOM 750 O O . ASP A 1 92 ? 2.596 13.633 -4.399 1.00 69.00 92 ASP A O 1
ATOM 754 N N . LEU A 1 93 ? 4.227 12.209 -3.828 1.00 69.19 93 LEU A N 1
ATOM 755 C CA . LEU A 1 93 ? 3.320 11.208 -3.280 1.00 69.19 93 LEU A CA 1
ATOM 756 C C . LEU A 1 93 ? 2.746 11.649 -1.940 1.00 69.19 93 LEU A C 1
ATOM 758 O O . LEU A 1 93 ? 1.569 11.407 -1.709 1.00 69.19 93 LEU A O 1
ATOM 762 N N . ASP A 1 94 ? 3.518 12.302 -1.074 1.00 65.00 94 ASP A N 1
ATOM 763 C CA . ASP A 1 94 ? 3.010 12.790 0.209 1.00 65.00 94 ASP A CA 1
ATOM 764 C C . ASP A 1 94 ? 1.983 13.920 0.008 1.00 65.00 94 ASP A C 1
ATOM 766 O O . ASP A 1 94 ? 0.966 13.951 0.703 1.00 65.00 94 ASP A O 1
ATOM 770 N N . GLU A 1 95 ? 2.179 14.792 -0.989 1.00 66.00 95 GLU A N 1
ATOM 771 C CA . GLU A 1 95 ? 1.174 15.780 -1.413 1.00 66.00 95 GLU A CA 1
ATOM 772 C C . GLU A 1 95 ? -0.072 15.111 -2.005 1.00 66.00 95 GLU A C 1
ATOM 774 O O . GLU A 1 95 ? -1.183 15.343 -1.530 1.00 66.00 95 GLU A O 1
ATOM 779 N N . LYS A 1 96 ? 0.088 14.189 -2.960 1.00 66.19 96 LYS A N 1
ATOM 780 C CA . LYS A 1 96 ? -1.056 13.489 -3.570 1.00 66.19 96 LYS A CA 1
ATOM 781 C C . LYS A 1 96 ? -1.817 12.605 -2.583 1.00 66.19 96 LYS A C 1
ATOM 783 O O . LYS A 1 96 ? -3.030 12.466 -2.708 1.00 66.19 96 LYS A O 1
ATOM 788 N N . PHE A 1 97 ? -1.144 12.002 -1.603 1.00 64.94 97 PHE A N 1
ATOM 789 C CA . PHE A 1 97 ? -1.802 11.239 -0.538 1.00 64.94 97 PHE A CA 1
ATOM 790 C C . PHE A 1 97 ? -2.542 12.137 0.444 1.00 64.94 97 PHE A C 1
ATOM 792 O O . PHE A 1 97 ? -3.567 11.715 0.976 1.00 64.94 97 PHE A O 1
ATOM 799 N N . LYS A 1 98 ? -2.058 13.357 0.694 1.00 60.00 98 LYS A N 1
ATOM 800 C CA . LYS A 1 98 ? -2.854 14.350 1.416 1.00 60.00 98 LYS A CA 1
ATOM 801 C C . LYS A 1 98 ? -4.100 14.673 0.602 1.00 60.00 98 LYS A C 1
ATOM 803 O O . LYS A 1 98 ? -5.190 14.494 1.125 1.00 60.00 98 LYS A O 1
ATOM 808 N N . ASP A 1 99 ? -3.974 15.013 -0.674 1.00 62.44 99 ASP A N 1
ATOM 809 C CA . ASP A 1 99 ? -5.115 15.452 -1.488 1.00 62.44 99 ASP A CA 1
ATOM 810 C C . ASP A 1 99 ? -6.172 14.366 -1.737 1.00 62.44 99 ASP A C 1
ATOM 812 O O . ASP A 1 99 ? -7.367 14.640 -1.680 1.00 62.44 99 ASP A O 1
ATOM 816 N N . LEU A 1 100 ? -5.762 13.119 -1.982 1.00 56.25 100 LEU A N 1
ATOM 817 C CA . LEU A 1 100 ? -6.692 12.015 -2.259 1.00 56.25 100 LEU A CA 1
ATOM 818 C C . LEU A 1 100 ? -7.503 11.574 -1.030 1.00 56.25 100 LEU A C 1
ATOM 820 O O . LEU A 1 100 ? -8.505 10.874 -1.186 1.00 56.25 100 LEU A O 1
ATOM 824 N N . TYR A 1 101 ? -7.059 11.934 0.177 1.00 52.81 101 TYR A N 1
ATOM 825 C CA . TYR A 1 101 ? -7.584 11.394 1.434 1.00 52.81 101 TYR A CA 1
ATOM 826 C C . TYR A 1 101 ? -7.722 12.453 2.550 1.00 52.81 101 TYR A C 1
ATOM 828 O O . TYR A 1 101 ? -7.704 12.106 3.742 1.00 52.81 101 TYR A O 1
ATOM 836 N N . SER A 1 102 ? -7.835 13.731 2.165 1.00 46.84 102 SER A N 1
ATOM 837 C CA . SER A 1 102 ? -8.225 14.859 3.031 1.00 46.84 102 SER A CA 1
ATOM 838 C C . SER A 1 102 ? -9.731 15.073 3.044 1.00 46.84 102 SER A C 1
ATOM 840 O O . SER A 1 102 ? -10.374 14.850 1.995 1.00 46.84 102 SER A O 1
#

Foldseek 3Di:
DPPPPDPVVVLVVVLVVQVVCCVVPVQDKDKDAQDADVVGAQAQHPSLVVSVVVCPVSPDPVFWDWDADRNRSMIITGGPVNCVVCVCVVVVVVVVVVVVRD

Mean predicted aligned error: 6.01 Å

Nearest PDB structures (foldseek):
  5fcj-assembly2_C0  TM=4.319E-01  e=3.703E+00  Saccharomyces cerevisiae S288C
  5ck3-assembly2_C  TM=3.862E-01  e=2.665E+00  Thermochaetoides thermophila DSM 1495
  8qsy-assembly1_PL  TM=2.330E-01  e=6.696E+00  Haloferax tailed virus 1

Organism: NCBI:txid997887

Secondary structure (DSSP, 8-state):
--S---HHHHHHHHHHHHHHHHHH-TT--EEEE-PPPTT--SSS-HHHHHHHHHHHHHS-TTTEEEEEEGGGTEEEEEEHHHHHH-TTHHHHHHHHHHHHT-

pLDDT: mean 85.1, std 12.69, range [43.84, 97.5]

Sequence (102 aa):
MTGLNEARPVINTCVAIMQEISHINPRASFGFIGANMQDESDVSTKRFRVYRRFMAIYFTEDSFEHFFHIKKS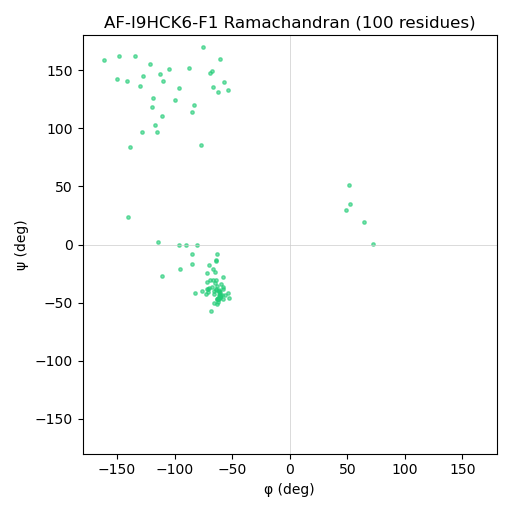SYLLICKTEFMNHSDLLSDLDEKFKDLYS

Solvent-accessible surface area (backbone atoms only — not comparable to full-atom values): 5856 Å² total; per-residue (Å²): 133,90,84,74,84,65,64,60,66,59,53,49,50,54,50,51,52,5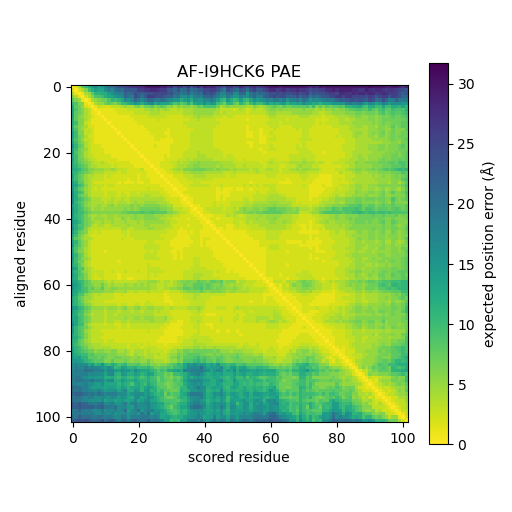1,51,51,48,37,68,78,34,74,67,52,60,49,70,54,65,18,68,47,56,92,98,46,57,49,51,62,10,72,49,22,60,51,52,53,54,51,47,64,71,76,48,51,75,92,56,30,46,82,48,71,41,55,71,63,11,31,40,36,39,41,18,43,74,46,46,75,75,37,82,61,50,60,61,55,45,56,52,49,54,45,66,78,71,107

Radius of gyration: 14.52 Å; Cα contacts (8 Å, |Δi|>4): 103; chains: 1; bounding box: 36×34×32 Å